Protein AF-A0A7C5JVL9-F1 (afdb_monomer_lite)

Radius of gyration: 20.29 Å; chains: 1; bounding box: 42×40×63 Å

Secondary structure (DSSP, 8-state):
-------PPPPP--TTEEEEEEEEEEEEEEEEEEEEEE--SS--TT-EEEEEEEEEETTEEEEEEEEEEEPPPTT---SEEEEEEE-----TTEEEEEEEEE-STTEEEEEEEEETTEEEEEEEEPTTPPPPPSEEEEEEEEEEEEEEEEEEEEEEPPP-

Structure (mmCIF, N/CA/C/O backbone):
data_AF-A0A7C5JVL9-F1
#
_entry.id   AF-A0A7C5JVL9-F1
#
loop_
_atom_site.group_PDB
_atom_site.id
_atom_site.type_symbol
_atom_site.label_atom_id
_atom_site.label_alt_id
_atom_site.label_comp_id
_atom_site.label_asym_id
_atom_site.label_entity_id
_atom_site.label_seq_id
_atom_site.pdbx_PDB_ins_code
_atom_site.Cartn_x
_atom_site.Cartn_y
_atom_site.Cartn_z
_atom_site.occupancy
_atom_site.B_iso_or_equiv
_atom_site.auth_seq_id
_atom_site.auth_comp_id
_atom_site.auth_asym_id
_atom_site.auth_atom_id
_atom_site.pdbx_PDB_model_num
ATOM 1 N N . MET A 1 1 ? 3.638 25.760 20.170 1.00 36.19 1 MET A N 1
ATOM 2 C CA . MET A 1 1 ? 2.502 25.711 21.109 1.00 36.19 1 MET A CA 1
ATOM 3 C C . MET A 1 1 ? 1.422 24.855 20.468 1.00 36.19 1 MET A C 1
ATOM 5 O O . MET A 1 1 ? 0.753 25.359 19.586 1.00 36.19 1 MET A O 1
ATOM 9 N N . TRP A 1 2 ? 1.338 23.577 20.852 1.00 30.14 2 TRP A N 1
ATOM 10 C CA . TRP A 1 2 ? 0.156 22.711 20.750 1.00 30.14 2 TRP A CA 1
ATOM 11 C C . TRP A 1 2 ? 0.304 21.664 21.853 1.00 30.14 2 TRP A C 1
ATOM 13 O O . TRP A 1 2 ? 1.279 20.916 21.879 1.00 30.14 2 TRP A O 1
ATOM 23 N N . THR A 1 3 ? -0.625 21.690 22.797 1.00 44.62 3 THR A N 1
ATOM 24 C CA . THR A 1 3 ? -0.772 20.716 23.873 1.00 44.62 3 THR A CA 1
ATOM 25 C C . THR A 1 3 ? -2.117 20.052 23.636 1.00 44.62 3 THR A C 1
ATOM 27 O O . THR A 1 3 ? -3.125 20.742 23.489 1.00 44.62 3 THR A O 1
ATOM 30 N N . SER A 1 4 ? -2.155 18.728 23.621 1.00 38.53 4 SER A N 1
ATOM 31 C CA . SER A 1 4 ? -3.398 17.980 23.796 1.00 38.53 4 SER A CA 1
ATOM 32 C C . SER A 1 4 ? -3.064 16.778 24.666 1.00 38.53 4 SER A C 1
ATOM 34 O O . SER A 1 4 ? -2.744 15.703 24.175 1.00 38.53 4 SER A O 1
ATOM 36 N N . LEU A 1 5 ? -3.054 16.995 25.984 1.00 44.88 5 LEU A N 1
ATOM 37 C CA . LEU A 1 5 ? -3.232 15.895 26.923 1.00 44.88 5 LEU A CA 1
ATOM 38 C C . LEU A 1 5 ? -4.680 15.437 26.754 1.00 44.88 5 LEU A C 1
ATOM 40 O O . LEU A 1 5 ? -5.600 16.181 27.094 1.00 44.88 5 LEU A O 1
ATOM 44 N N . VAL A 1 6 ? -4.878 14.242 26.205 1.00 46.66 6 VAL A N 1
ATOM 45 C CA . VAL A 1 6 ? -6.167 13.553 26.283 1.00 46.66 6 VAL A CA 1
ATOM 46 C C . VAL A 1 6 ? -6.370 13.203 27.756 1.00 46.66 6 VAL A C 1
ATOM 48 O O . VAL A 1 6 ? -5.740 12.292 28.288 1.00 46.66 6 VAL A O 1
ATOM 51 N N . GLY A 1 7 ? -7.168 14.011 28.451 1.00 42.66 7 GLY A N 1
ATOM 52 C CA . GLY A 1 7 ? -7.616 13.704 29.801 1.00 42.66 7 GLY A CA 1
ATOM 53 C C . GLY A 1 7 ? -8.720 12.661 29.718 1.00 42.66 7 GLY A C 1
ATOM 54 O O . GLY A 1 7 ? -9.802 12.959 29.217 1.00 42.66 7 GLY A O 1
ATOM 55 N N . PHE A 1 8 ? -8.451 11.448 30.192 1.00 51.38 8 PHE A N 1
ATOM 56 C CA . PHE A 1 8 ? -9.491 10.445 30.390 1.00 51.38 8 PHE A CA 1
ATOM 57 C C . PHE A 1 8 ? -10.406 10.917 31.534 1.00 51.38 8 PHE A C 1
ATOM 59 O O . PHE A 1 8 ? -9.890 11.214 32.618 1.00 51.38 8 PHE A O 1
ATOM 66 N N . PRO A 1 9 ? -11.732 11.030 31.338 1.00 48.12 9 PRO A N 1
ATOM 67 C CA . PRO A 1 9 ? -12.636 11.264 32.456 1.00 48.12 9 PRO A CA 1
ATOM 68 C C . PRO A 1 9 ? -12.537 10.086 33.445 1.00 48.12 9 PRO A C 1
ATOM 70 O O . PRO A 1 9 ? -12.374 8.944 33.007 1.00 48.12 9 PRO A O 1
ATOM 73 N N . PRO A 1 10 ? -12.601 10.332 34.766 1.00 45.34 10 PRO A N 1
ATOM 74 C CA . PRO A 1 10 ? -12.576 9.259 35.751 1.00 45.34 10 PRO A CA 1
ATOM 75 C C . PRO A 1 10 ? -13.797 8.350 35.557 1.00 45.34 10 PRO A C 1
ATOM 77 O O . PRO A 1 10 ? -14.929 8.827 35.500 1.00 45.34 10 PRO A O 1
ATOM 80 N N . VAL A 1 11 ? -13.548 7.047 35.430 1.00 57.59 11 VAL A N 1
ATOM 81 C CA . VAL A 1 11 ? -14.584 6.008 35.388 1.00 57.59 11 VAL A CA 1
ATOM 82 C C . VAL A 1 11 ? -15.122 5.824 36.812 1.00 57.59 11 VAL A C 1
ATOM 84 O O . VAL A 1 11 ? -14.333 5.765 37.753 1.00 57.59 11 VAL A O 1
ATOM 87 N N . GLU A 1 12 ? -16.447 5.764 36.984 1.00 55.12 12 GLU A N 1
ATOM 88 C CA . GLU A 1 12 ? -17.062 5.365 38.257 1.00 55.12 12 GLU A CA 1
ATOM 89 C C . GLU A 1 12 ? -16.580 3.952 38.637 1.00 55.12 12 GLU A C 1
ATOM 91 O O . GLU A 1 12 ? -16.717 3.015 37.852 1.00 55.12 12 GLU A O 1
ATOM 96 N N . ASP A 1 13 ? -15.975 3.817 39.822 1.00 51.78 13 ASP A N 1
ATOM 97 C CA . ASP A 1 13 ? -15.439 2.559 40.360 1.00 51.78 13 ASP A CA 1
ATOM 98 C C . ASP A 1 13 ? -16.576 1.543 40.600 1.00 51.78 13 ASP A C 1
ATOM 100 O O . ASP A 1 13 ? -17.215 1.551 41.654 1.00 51.78 13 ASP A O 1
ATOM 104 N N . ASP A 1 14 ? -16.820 0.638 39.647 1.00 57.78 14 ASP A N 1
ATOM 105 C CA . ASP A 1 14 ? -17.477 -0.643 39.931 1.00 57.78 14 ASP A CA 1
ATOM 106 C C . ASP A 1 14 ? -16.378 -1.659 40.301 1.00 57.78 14 ASP A C 1
ATOM 108 O O . ASP A 1 14 ? -15.560 -2.023 39.443 1.00 57.78 14 ASP A O 1
ATOM 112 N N . PRO A 1 15 ? -16.266 -2.079 41.578 1.00 60.78 15 PRO A N 1
ATOM 113 C CA . PRO A 1 15 ? -15.165 -2.912 42.043 1.00 60.78 15 PRO A CA 1
ATOM 114 C C . PRO A 1 15 ? -15.204 -4.296 41.379 1.00 60.78 15 PRO A C 1
ATOM 116 O O . PRO A 1 15 ? -15.834 -5.229 41.866 1.00 60.78 15 PRO A O 1
ATOM 119 N N . GLY A 1 16 ? -14.480 -4.442 40.268 1.00 69.75 16 GLY A N 1
ATOM 120 C CA . GLY A 1 16 ? -14.331 -5.711 39.549 1.00 69.75 16 GLY A CA 1
ATOM 121 C C . GLY A 1 16 ? -14.300 -5.599 38.026 1.00 69.75 16 GLY A C 1
ATOM 122 O O . GLY A 1 16 ? -13.896 -6.563 37.370 1.00 69.75 16 GLY A O 1
ATOM 123 N N . VAL A 1 17 ? -14.670 -4.445 37.462 1.00 76.88 17 VAL A N 1
ATOM 124 C CA . VAL A 1 17 ? -14.706 -4.217 36.012 1.00 76.88 17 VAL A CA 1
ATOM 125 C C . VAL A 1 17 ? -13.846 -3.011 35.652 1.00 76.88 17 VAL A C 1
ATOM 127 O O . VAL A 1 17 ? -14.045 -1.914 36.160 1.00 76.88 17 VAL A O 1
ATOM 130 N N . TYR A 1 18 ? -12.893 -3.209 34.745 1.00 82.12 18 TYR A N 1
ATOM 131 C CA . TYR A 1 18 ? -12.151 -2.113 34.128 1.00 82.12 18 TYR A CA 1
ATOM 132 C C . TYR A 1 18 ? -12.847 -1.701 32.837 1.00 82.12 18 TYR A C 1
ATOM 134 O O . TYR A 1 18 ? -13.387 -2.557 32.133 1.00 82.12 18 TYR A O 1
ATOM 142 N N . SER A 1 19 ? -12.820 -0.407 32.507 1.00 84.31 19 SER A N 1
ATOM 143 C CA . SER A 1 19 ? -13.281 0.070 31.205 1.00 84.31 19 SER A CA 1
ATOM 144 C C . SER A 1 19 ? -12.361 1.131 30.609 1.00 84.31 19 SER A C 1
ATOM 146 O O . SER A 1 19 ? -11.698 1.877 31.329 1.00 84.31 19 SER A O 1
ATOM 148 N N . ILE A 1 20 ? -12.318 1.177 29.279 1.00 86.75 20 ILE A N 1
ATOM 149 C CA . ILE A 1 20 ? -11.652 2.217 28.496 1.00 86.75 20 ILE A CA 1
ATOM 150 C C . ILE A 1 20 ? -12.629 2.770 27.461 1.00 86.75 20 ILE A C 1
ATOM 152 O O . ILE A 1 20 ? -13.389 2.022 26.841 1.00 86.75 20 ILE A O 1
ATOM 156 N N . VAL A 1 21 ? -12.595 4.089 27.280 1.00 88.69 21 VAL A N 1
ATOM 157 C CA . VAL A 1 21 ? -13.281 4.767 26.179 1.00 88.69 21 VAL A CA 1
ATOM 158 C C . VAL A 1 21 ? -12.266 5.021 25.073 1.00 88.69 21 VAL A C 1
ATOM 160 O O . VAL A 1 21 ? -11.176 5.528 25.339 1.00 88.69 21 VAL A O 1
ATOM 163 N N . ALA A 1 22 ? -12.621 4.655 23.845 1.00 87.31 22 ALA A N 1
ATOM 164 C CA . ALA A 1 22 ? -11.784 4.842 22.670 1.00 87.31 22 ALA A CA 1
ATOM 165 C C . ALA A 1 22 ? -12.589 5.446 21.515 1.00 87.31 22 ALA A C 1
ATOM 167 O O . ALA A 1 22 ? -13.728 5.056 21.257 1.00 87.31 22 ALA A O 1
ATOM 168 N N . ASP A 1 23 ? -11.962 6.357 20.772 1.00 88.19 23 ASP A N 1
ATOM 169 C CA . ASP A 1 23 ? -12.559 6.986 19.586 1.00 88.19 23 ASP A CA 1
ATOM 170 C C . ASP A 1 23 ? -12.565 6.061 18.359 1.00 88.19 23 ASP A C 1
ATOM 172 O O . ASP A 1 23 ? -13.159 6.382 17.331 1.00 88.19 23 ASP A O 1
ATOM 176 N N . GLY A 1 24 ? -11.926 4.896 18.459 1.00 88.75 24 GLY A N 1
ATOM 177 C CA . GLY A 1 24 ? -11.915 3.875 17.424 1.00 88.75 24 GLY A CA 1
ATOM 178 C C . GLY A 1 24 ? -11.218 2.601 17.887 1.00 88.75 24 GLY A C 1
ATOM 179 O O . GLY A 1 24 ? -10.446 2.611 18.847 1.00 88.75 24 GLY A O 1
ATOM 180 N N . ILE A 1 25 ? -11.506 1.499 17.203 1.00 90.06 25 ILE A N 1
ATOM 181 C CA . ILE A 1 25 ? -10.843 0.208 17.407 1.00 90.06 25 ILE A CA 1
ATOM 182 C C . ILE A 1 25 ? -10.305 -0.257 16.059 1.00 90.06 25 ILE A C 1
ATOM 184 O O . ILE A 1 25 ? -11.047 -0.303 15.077 1.00 90.06 25 ILE A O 1
ATOM 188 N N . VAL A 1 26 ? -9.022 -0.616 16.016 1.00 91.00 26 VAL A N 1
ATOM 189 C CA . VAL A 1 26 ? -8.365 -1.124 14.808 1.00 91.00 26 VAL A CA 1
ATOM 190 C C . VAL A 1 26 ? -8.313 -2.645 14.853 1.00 91.00 26 VAL A C 1
ATOM 192 O O . VAL A 1 26 ? -7.803 -3.227 15.809 1.00 91.00 26 VAL A O 1
ATOM 195 N N . PHE A 1 27 ? -8.803 -3.283 13.795 1.00 91.44 27 PHE A N 1
ATOM 196 C CA . PHE A 1 27 ? -8.703 -4.724 13.582 1.00 91.44 27 PHE A CA 1
ATOM 197 C C . PHE A 1 27 ? -7.742 -5.011 12.432 1.00 91.44 27 PHE A C 1
ATOM 199 O O . PHE A 1 27 ? -7.856 -4.380 11.382 1.00 91.44 27 PHE A O 1
ATOM 206 N N . SER A 1 28 ? -6.836 -5.979 12.607 1.00 93.06 28 SER A N 1
ATOM 207 C CA . SER A 1 28 ? -6.145 -6.601 11.470 1.00 93.06 28 SER A CA 1
ATOM 208 C C . SER A 1 28 ? -7.057 -7.670 10.869 1.00 93.06 28 SER A C 1
ATOM 210 O O . SER A 1 28 ? -7.536 -8.560 11.577 1.00 93.06 28 SER A O 1
ATOM 212 N N . ILE A 1 29 ? -7.333 -7.547 9.573 1.00 91.75 29 ILE A N 1
ATOM 213 C CA . ILE A 1 29 ? -8.190 -8.447 8.805 1.00 91.75 29 ILE A CA 1
ATOM 214 C C . ILE A 1 29 ? -7.350 -9.104 7.705 1.00 91.75 29 ILE A C 1
ATOM 216 O O . ILE A 1 29 ? -6.728 -8.390 6.912 1.00 91.75 29 ILE A O 1
ATOM 220 N N . PRO A 1 30 ? -7.350 -10.445 7.599 1.00 92.19 30 PRO A N 1
ATOM 221 C CA . PRO A 1 30 ? -6.680 -11.137 6.506 1.00 92.19 30 PRO A CA 1
ATOM 222 C C . PRO A 1 30 ? -7.428 -10.911 5.184 1.00 92.19 30 PRO A C 1
ATOM 224 O O . PRO A 1 30 ? -8.645 -11.076 5.112 1.00 92.19 30 PRO A O 1
ATOM 227 N N . VAL A 1 31 ? -6.695 -10.561 4.124 1.00 89.19 31 VAL A N 1
ATOM 228 C CA . VAL A 1 31 ? -7.253 -10.294 2.781 1.00 89.19 31 VAL A CA 1
ATOM 229 C C . VAL A 1 31 ? -6.817 -11.354 1.763 1.00 89.19 31 VAL A C 1
ATOM 231 O O . VAL A 1 31 ? -7.629 -11.772 0.941 1.00 89.19 31 VAL A O 1
ATOM 234 N N . ASP A 1 32 ? -5.551 -11.784 1.825 1.00 86.12 32 ASP A N 1
ATOM 235 C CA . ASP A 1 32 ? -4.871 -12.711 0.900 1.00 86.12 32 ASP A CA 1
ATOM 236 C C . ASP A 1 32 ? -5.291 -12.573 -0.580 1.00 86.12 32 ASP A C 1
ATOM 238 O O . ASP A 1 32 ? -5.909 -13.456 -1.185 1.00 86.12 32 ASP A O 1
ATOM 242 N N . LYS A 1 33 ? -4.960 -11.425 -1.185 1.00 90.44 33 LYS A N 1
ATOM 243 C CA . LYS A 1 33 ? -5.225 -11.134 -2.603 1.00 90.44 33 LYS A CA 1
ATOM 244 C C . LYS A 1 33 ? -3.952 -10.812 -3.360 1.00 90.44 33 LYS A C 1
ATOM 246 O O . LYS A 1 33 ? -3.235 -9.891 -2.991 1.00 90.44 33 LYS A O 1
ATOM 251 N N . GLY A 1 34 ? -3.699 -11.552 -4.438 1.00 91.00 34 GLY A N 1
ATOM 252 C CA . GLY A 1 34 ? -2.592 -11.305 -5.358 1.00 91.00 34 GLY A CA 1
ATOM 253 C C . GLY A 1 34 ? -3.039 -10.625 -6.651 1.00 91.00 34 GLY A C 1
ATOM 254 O O . GLY A 1 34 ? -4.142 -10.883 -7.130 1.00 91.00 34 GLY A O 1
ATOM 255 N N . PHE A 1 35 ? -2.175 -9.792 -7.220 1.00 92.88 35 PHE A N 1
ATOM 256 C CA . PHE A 1 35 ? -2.324 -9.198 -8.550 1.00 92.88 35 PHE A CA 1
ATOM 257 C C . PHE A 1 35 ? -0.948 -8.995 -9.192 1.00 92.88 35 PHE A C 1
ATOM 259 O O . PHE A 1 35 ? 0.070 -9.173 -8.532 1.00 92.88 35 PHE A O 1
ATOM 266 N N . VAL A 1 36 ? -0.899 -8.671 -10.481 1.00 93.94 36 VAL A N 1
ATOM 267 C CA . VAL A 1 36 ? 0.355 -8.510 -11.231 1.00 93.94 36 VAL A CA 1
ATOM 268 C C . VAL A 1 36 ? 0.427 -7.098 -11.793 1.00 93.94 36 VAL A C 1
ATOM 270 O O . VAL A 1 36 ? -0.582 -6.564 -12.249 1.00 93.94 36 VAL A O 1
ATOM 273 N N . ILE A 1 37 ? 1.620 -6.509 -11.756 1.00 93.06 37 ILE A N 1
ATOM 274 C CA . ILE A 1 37 ? 1.944 -5.256 -12.439 1.00 93.06 37 ILE A CA 1
ATOM 275 C C . ILE A 1 37 ? 2.950 -5.564 -13.538 1.00 93.06 37 ILE A C 1
ATOM 277 O O . ILE A 1 37 ? 3.991 -6.144 -13.249 1.00 93.06 37 ILE A O 1
ATOM 281 N N . ASP A 1 38 ? 2.670 -5.156 -14.771 1.00 94.25 38 ASP A N 1
ATOM 282 C CA . ASP A 1 38 ? 3.643 -5.229 -15.861 1.00 94.25 38 ASP A CA 1
ATOM 283 C C . ASP A 1 38 ? 4.389 -3.894 -15.991 1.00 94.25 38 ASP A C 1
ATOM 285 O O . ASP A 1 38 ? 3.811 -2.871 -16.364 1.00 94.25 38 ASP A O 1
ATOM 289 N N . LEU A 1 39 ? 5.683 -3.904 -15.660 1.00 94.25 39 LEU A N 1
ATOM 290 C CA . LEU A 1 39 ? 6.573 -2.747 -15.779 1.00 94.25 39 LEU A CA 1
ATOM 291 C C . LEU A 1 39 ? 7.221 -2.632 -17.175 1.00 94.25 39 LEU A C 1
ATOM 293 O O . LEU A 1 39 ? 7.970 -1.687 -17.449 1.00 94.25 39 LEU A O 1
ATOM 297 N N . GLY A 1 40 ? 6.941 -3.582 -18.070 1.0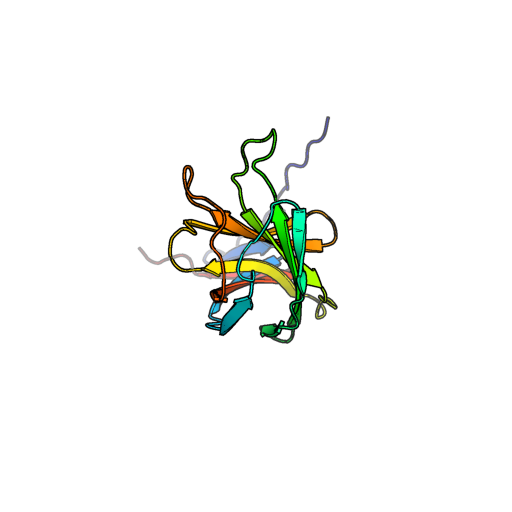0 94.31 40 GLY A N 1
ATOM 298 C CA . GLY A 1 40 ? 7.521 -3.671 -19.404 1.00 94.31 40 GLY A CA 1
ATOM 299 C C . GLY A 1 40 ? 9.019 -3.985 -19.393 1.00 94.31 40 GLY A C 1
ATOM 300 O O . GLY A 1 40 ? 9.645 -4.183 -18.353 1.00 94.31 40 GLY A O 1
ATOM 301 N N . GLU A 1 41 ? 9.635 -4.031 -20.575 1.00 93.94 41 GLU A N 1
ATOM 302 C CA . GLU A 1 41 ? 11.031 -4.477 -20.724 1.00 93.94 41 GLU A CA 1
ATOM 303 C C . GLU A 1 41 ? 12.073 -3.482 -20.193 1.00 93.94 41 GLU A C 1
ATOM 305 O O . GLU A 1 41 ? 13.169 -3.877 -19.793 1.00 93.94 41 GLU A O 1
ATOM 310 N N . LYS A 1 42 ? 11.763 -2.183 -20.241 1.00 93.50 42 LYS A N 1
ATOM 311 C CA . LYS A 1 42 ? 12.695 -1.093 -19.915 1.00 93.50 42 LYS A CA 1
ATOM 312 C C . LYS A 1 42 ? 12.016 -0.065 -19.017 1.00 93.50 42 LYS A C 1
ATOM 314 O O . LYS A 1 42 ? 11.730 1.044 -19.474 1.00 93.50 42 LYS A O 1
ATOM 319 N N . PRO A 1 43 ? 11.721 -0.433 -17.765 1.00 94.31 43 PRO A N 1
ATOM 320 C CA . PRO A 1 43 ? 11.083 0.484 -16.851 1.00 94.31 43 PRO A CA 1
ATOM 321 C C . PRO A 1 43 ? 12.012 1.640 -16.500 1.00 94.31 43 PRO A C 1
ATOM 323 O O . PRO A 1 43 ? 13.226 1.470 -16.373 1.00 94.31 43 PRO A O 1
ATOM 326 N N . ALA A 1 44 ? 11.436 2.829 -16.346 1.00 93.00 44 ALA A N 1
ATOM 327 C CA . ALA A 1 44 ? 12.186 4.037 -16.038 1.00 93.00 44 ALA A CA 1
ATOM 328 C C . ALA A 1 44 ? 11.592 4.753 -14.826 1.00 93.00 44 ALA A C 1
ATOM 330 O O . ALA A 1 44 ? 10.376 4.799 -14.644 1.00 93.00 44 ALA A O 1
ATOM 331 N N . ILE A 1 45 ? 12.464 5.354 -14.018 1.00 93.94 45 ILE A N 1
ATOM 332 C CA . ILE A 1 45 ? 12.059 6.214 -12.904 1.00 93.94 45 ILE A CA 1
ATOM 333 C C . ILE A 1 45 ? 11.176 7.349 -13.438 1.00 93.94 45 ILE A C 1
ATOM 335 O O . ILE A 1 45 ? 11.469 7.938 -14.477 1.00 93.94 45 ILE A O 1
ATOM 339 N N . GLY A 1 46 ? 10.089 7.636 -12.728 1.00 94.25 46 GLY A N 1
ATOM 340 C CA . GLY A 1 46 ? 9.061 8.598 -13.117 1.00 94.25 46 GLY A CA 1
ATOM 341 C C . GLY A 1 46 ? 8.018 8.044 -14.088 1.00 94.25 46 GLY A C 1
ATOM 342 O O . GLY A 1 46 ? 7.065 8.751 -14.397 1.00 94.25 46 GLY A O 1
ATOM 343 N N . SER A 1 47 ? 8.167 6.802 -14.564 1.00 94.88 47 SER A N 1
ATOM 344 C CA . SER A 1 47 ? 7.145 6.165 -15.400 1.00 94.88 47 SER A CA 1
ATOM 345 C C . SER A 1 47 ? 5.958 5.726 -14.555 1.00 94.88 47 SER A C 1
ATOM 347 O O . SER A 1 47 ? 6.130 5.209 -13.445 1.00 94.88 47 SER A O 1
ATOM 349 N N . THR A 1 48 ? 4.771 5.894 -15.130 1.00 95.31 48 THR A N 1
ATOM 350 C CA . THR A 1 48 ? 3.498 5.448 -14.569 1.00 95.31 48 THR A CA 1
ATOM 351 C C . THR A 1 48 ? 2.954 4.292 -15.397 1.00 95.31 48 THR A C 1
ATOM 353 O O . THR A 1 48 ? 2.942 4.342 -16.628 1.00 95.31 48 THR A O 1
ATOM 356 N N . TYR A 1 49 ? 2.499 3.258 -14.704 1.00 94.19 49 TYR A N 1
ATOM 357 C CA . TYR A 1 49 ? 1.969 2.022 -15.252 1.00 94.19 49 TYR A CA 1
ATOM 358 C C . TYR A 1 49 ? 0.501 1.915 -14.862 1.00 94.19 49 TYR A C 1
ATOM 360 O O . TYR A 1 49 ? 0.188 2.054 -13.675 1.00 94.19 49 TYR A O 1
ATOM 368 N N . PRO A 1 50 ? -0.406 1.695 -15.823 1.00 91.75 50 PRO A N 1
ATOM 369 C CA . PRO A 1 50 ? -1.818 1.557 -15.513 1.00 91.75 50 PRO A CA 1
ATOM 370 C C . PRO A 1 50 ? -2.059 0.304 -14.667 1.00 91.75 50 PRO A C 1
ATOM 372 O O . PRO A 1 50 ? -1.494 -0.757 -14.935 1.00 91.75 50 PRO A O 1
ATOM 375 N N . LEU A 1 51 ? -2.933 0.435 -13.674 1.00 89.88 51 LEU A N 1
ATOM 376 C CA . LEU A 1 51 ? -3.521 -0.667 -12.922 1.00 89.88 51 LEU A CA 1
ATOM 377 C C . LEU A 1 51 ? -5.043 -0.563 -12.987 1.00 89.88 51 LEU A C 1
ATOM 379 O O . LEU A 1 51 ? -5.602 0.509 -13.188 1.00 89.88 51 LEU A O 1
ATOM 383 N N . ASP A 1 52 ? -5.718 -1.687 -12.810 1.00 90.50 52 ASP A N 1
ATOM 384 C CA . ASP A 1 52 ? -7.175 -1.721 -12.689 1.00 90.50 52 ASP A CA 1
ATOM 385 C C . ASP A 1 52 ? -7.547 -2.883 -11.771 1.00 90.50 52 ASP A C 1
ATOM 387 O O . ASP A 1 52 ? -7.959 -3.958 -12.209 1.00 90.50 52 ASP A O 1
ATOM 391 N N . ILE A 1 53 ? -7.250 -2.709 -10.480 1.00 91.19 53 ILE A N 1
ATOM 392 C CA . ILE A 1 53 ? -7.427 -3.756 -9.473 1.00 91.19 53 ILE A CA 1
ATOM 393 C C . ILE A 1 53 ? -8.404 -3.279 -8.409 1.00 91.19 53 ILE A C 1
ATOM 395 O O . ILE A 1 53 ? -8.121 -2.350 -7.656 1.00 91.19 53 ILE A O 1
ATOM 399 N N . ASP A 1 54 ? -9.528 -3.977 -8.298 1.00 89.94 54 ASP A N 1
ATOM 400 C CA . ASP A 1 54 ? -10.529 -3.760 -7.260 1.00 89.94 54 ASP A CA 1
ATOM 401 C C . ASP A 1 54 ? -10.461 -4.838 -6.180 1.00 89.94 54 ASP A C 1
ATOM 403 O O . ASP A 1 54 ? -10.581 -6.033 -6.460 1.00 89.94 54 ASP A O 1
ATOM 407 N N . LEU A 1 55 ? -10.345 -4.410 -4.924 1.00 88.75 55 LEU A N 1
ATOM 408 C CA . LEU A 1 55 ? -10.441 -5.265 -3.746 1.00 88.75 55 LEU A CA 1
ATOM 409 C C . LEU A 1 55 ? -11.629 -4.846 -2.880 1.00 88.75 55 LEU A C 1
ATOM 411 O O . LEU A 1 55 ? -11.884 -3.662 -2.674 1.00 88.75 55 LEU A O 1
ATOM 415 N N . GLN A 1 56 ? -12.329 -5.835 -2.328 1.00 87.81 56 GLN A N 1
ATOM 416 C CA . GLN A 1 56 ? -13.396 -5.629 -1.354 1.00 87.81 56 GLN A CA 1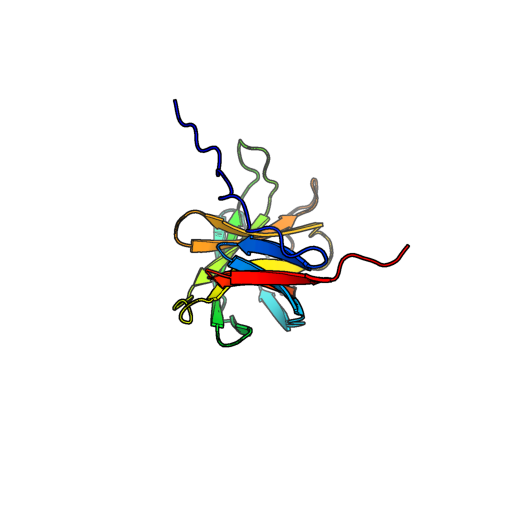
ATOM 417 C C . GLN A 1 56 ? -12.918 -6.122 0.015 1.00 87.81 56 GLN A C 1
ATOM 419 O O . GLN A 1 56 ? -12.612 -7.304 0.167 1.00 87.81 56 GLN A O 1
ATOM 424 N N . ILE A 1 57 ? -12.868 -5.231 1.004 1.00 87.19 57 ILE A N 1
ATOM 425 C CA . ILE A 1 57 ? -12.382 -5.510 2.362 1.00 87.19 57 ILE A CA 1
ATOM 426 C C . ILE A 1 57 ? -13.433 -4.997 3.348 1.00 87.19 57 ILE A C 1
ATOM 428 O O . ILE A 1 57 ? -13.650 -3.794 3.443 1.00 87.19 57 ILE A O 1
ATOM 432 N N . GLU A 1 58 ? -14.129 -5.889 4.058 1.00 85.69 58 GLU A N 1
ATOM 433 C CA . GLU A 1 58 ? -15.138 -5.520 5.075 1.00 85.69 58 GLU A CA 1
ATOM 434 C C . GLU A 1 58 ? -16.193 -4.488 4.619 1.00 85.69 58 GLU A C 1
ATOM 436 O O . GLU A 1 58 ? -16.618 -3.609 5.376 1.00 85.69 58 GLU A O 1
ATOM 441 N N . GLY A 1 59 ? -16.632 -4.587 3.360 1.00 81.75 59 GLY A N 1
ATOM 442 C CA . GLY A 1 59 ? -17.606 -3.653 2.781 1.00 81.75 59 GLY A CA 1
ATOM 443 C C . GLY A 1 59 ? -16.993 -2.380 2.182 1.00 81.75 59 GLY A C 1
ATOM 444 O O . GLY A 1 59 ? -17.712 -1.609 1.552 1.00 81.75 59 GLY A O 1
ATOM 445 N N . ILE A 1 60 ? -15.679 -2.189 2.306 1.00 84.50 60 ILE A N 1
ATOM 446 C CA . ILE A 1 60 ? -14.926 -1.081 1.717 1.00 84.50 60 ILE A CA 1
ATOM 447 C C . ILE A 1 60 ? -14.321 -1.543 0.388 1.00 84.50 60 ILE A C 1
ATOM 449 O O . ILE A 1 60 ? -13.622 -2.556 0.338 1.00 84.50 60 ILE A O 1
ATOM 453 N N . ARG A 1 61 ? -14.588 -0.798 -0.690 1.00 86.56 61 ARG A N 1
ATOM 454 C CA . ARG A 1 61 ? -13.910 -0.988 -1.979 1.00 86.56 61 ARG A CA 1
ATOM 455 C C . ARG A 1 61 ? -12.592 -0.223 -1.963 1.00 86.56 61 ARG A C 1
ATOM 457 O O . ARG A 1 61 ? -12.597 0.954 -1.620 1.00 86.56 61 ARG A O 1
ATOM 464 N N . VAL A 1 62 ? -11.517 -0.887 -2.366 1.00 87.62 62 VAL A N 1
ATOM 465 C CA . VAL A 1 62 ? -10.177 -0.332 -2.571 1.00 87.62 62 VAL A CA 1
ATOM 466 C C . VAL A 1 62 ? -9.820 -0.529 -4.034 1.00 87.62 62 VAL A C 1
ATOM 468 O O . VAL A 1 62 ? -9.808 -1.667 -4.498 1.00 87.62 62 VAL A O 1
ATOM 471 N N . HIS A 1 63 ? -9.538 0.553 -4.752 1.00 89.81 63 HIS A N 1
ATOM 472 C CA . HIS A 1 63 ? -9.201 0.496 -6.169 1.00 89.81 63 HIS A CA 1
ATOM 473 C C . HIS A 1 63 ? -7.765 0.977 -6.403 1.00 89.81 63 HIS A C 1
ATOM 475 O O . HIS A 1 63 ? -7.437 2.122 -6.107 1.00 89.81 63 HIS A O 1
ATOM 481 N N . PHE A 1 64 ? -6.901 0.119 -6.938 1.00 90.00 64 PHE A N 1
ATOM 482 C CA . PHE A 1 64 ? -5.558 0.500 -7.381 1.00 90.00 64 PHE A CA 1
ATOM 483 C C . PHE A 1 64 ? -5.615 0.825 -8.875 1.00 90.00 64 PHE A C 1
ATOM 485 O O . PHE A 1 64 ? -5.930 -0.063 -9.668 1.00 90.00 64 PHE A O 1
ATOM 492 N N . SER A 1 65 ? -5.312 2.070 -9.254 1.00 90.88 65 SER A N 1
ATOM 493 C CA . SER A 1 65 ? -5.480 2.540 -10.643 1.00 90.88 65 SER A CA 1
ATOM 494 C C . SER A 1 65 ? -4.167 2.760 -11.392 1.00 90.88 65 SER A C 1
ATOM 496 O O . SER A 1 65 ? -4.137 2.813 -12.617 1.00 90.88 65 SER A O 1
ATOM 498 N N . GLU A 1 66 ? -3.064 2.958 -10.676 1.00 92.50 66 GLU A N 1
ATOM 499 C CA . GLU A 1 66 ? -1.764 3.192 -11.295 1.00 92.50 66 GLU A CA 1
ATOM 500 C C . GLU A 1 66 ? -0.628 2.882 -10.327 1.00 92.50 66 GLU A C 1
ATOM 502 O O . GLU A 1 66 ? -0.790 2.920 -9.104 1.00 92.50 66 GLU A O 1
ATOM 507 N N . ALA A 1 67 ? 0.534 2.585 -10.895 1.00 93.38 67 ALA A N 1
ATOM 508 C CA . ALA A 1 67 ? 1.787 2.432 -10.185 1.00 93.38 67 ALA A CA 1
ATOM 509 C C . ALA A 1 67 ? 2.828 3.376 -10.780 1.00 93.38 67 ALA A C 1
ATOM 511 O O . ALA A 1 67 ? 3.015 3.398 -11.991 1.00 93.38 67 ALA A O 1
ATOM 512 N N . THR A 1 68 ? 3.534 4.134 -9.950 1.00 94.69 68 THR A N 1
ATOM 513 C CA . THR A 1 68 ? 4.589 5.052 -10.384 1.00 94.69 68 THR A CA 1
ATOM 514 C C . THR A 1 68 ? 5.905 4.688 -9.720 1.00 94.69 68 THR A C 1
ATOM 516 O O . THR A 1 68 ? 5.968 4.438 -8.517 1.00 94.69 68 THR A O 1
ATOM 519 N N . ILE A 1 69 ? 6.977 4.670 -10.508 1.00 94.44 69 ILE A N 1
ATOM 520 C CA . ILE A 1 69 ? 8.325 4.394 -10.007 1.00 94.44 69 ILE A CA 1
ATOM 521 C C . ILE A 1 69 ? 8.930 5.700 -9.517 1.00 94.44 69 ILE A C 1
ATOM 523 O O . ILE A 1 69 ? 9.209 6.593 -10.315 1.00 94.44 69 ILE A O 1
ATOM 527 N N . LEU A 1 70 ? 9.143 5.819 -8.212 1.00 93.44 70 LEU A N 1
ATOM 528 C CA . LEU A 1 70 ? 9.669 7.032 -7.596 1.00 93.44 70 LEU A CA 1
ATOM 529 C C . LEU A 1 70 ? 11.113 6.825 -7.143 1.00 93.44 70 LEU A C 1
ATOM 531 O O . LEU A 1 70 ? 11.413 5.774 -6.571 1.00 93.44 70 LEU A O 1
ATOM 535 N N . PRO A 1 71 ? 12.002 7.807 -7.383 1.00 92.94 71 PRO A N 1
ATOM 536 C CA . PRO A 1 71 ? 13.386 7.718 -6.944 1.00 92.94 71 PRO A CA 1
ATOM 537 C C . PRO A 1 71 ? 13.479 7.705 -5.418 1.00 92.94 71 PRO A C 1
ATOM 539 O O . PRO A 1 71 ? 12.510 7.996 -4.707 1.00 92.94 71 PRO A O 1
ATOM 542 N N . GLU A 1 72 ? 14.685 7.414 -4.936 1.00 89.31 72 GLU A N 1
ATOM 543 C CA . GLU A 1 72 ? 15.037 7.755 -3.565 1.00 89.31 72 GLU A CA 1
ATOM 544 C C . GLU A 1 72 ? 14.828 9.260 -3.343 1.00 89.31 72 GLU A C 1
ATOM 546 O O . GLU A 1 72 ? 15.173 10.068 -4.212 1.00 89.31 72 GLU A O 1
ATOM 551 N N . ASP A 1 73 ? 14.204 9.633 -2.228 1.00 86.31 73 ASP A N 1
ATOM 552 C CA . ASP A 1 73 ? 13.934 11.034 -1.915 1.00 86.31 73 ASP A CA 1
ATOM 553 C C . ASP A 1 73 ? 14.917 11.615 -0.890 1.00 86.31 73 ASP A C 1
ATOM 555 O O . ASP A 1 73 ? 15.682 10.906 -0.239 1.00 86.31 73 ASP A O 1
ATOM 559 N N . GLU A 1 74 ? 14.892 12.940 -0.734 1.00 82.25 74 GLU A N 1
ATOM 560 C CA . GLU A 1 74 ? 15.782 13.667 0.183 1.00 82.25 74 GLU A CA 1
ATOM 561 C C . GLU A 1 74 ? 15.556 13.314 1.664 1.00 82.25 74 GLU A C 1
ATOM 563 O O . GLU A 1 74 ? 16.404 13.608 2.505 1.00 82.25 74 GLU A O 1
ATOM 568 N N . ASN A 1 75 ? 14.432 12.665 1.990 1.00 80.25 75 ASN A N 1
ATOM 569 C CA . ASN A 1 75 ? 14.120 12.185 3.335 1.00 80.25 75 ASN A CA 1
ATOM 570 C C . ASN A 1 75 ? 14.630 10.753 3.573 1.00 80.25 75 ASN A C 1
ATOM 572 O O . ASN A 1 75 ? 14.396 10.193 4.646 1.00 80.25 75 ASN A O 1
ATOM 576 N N . GLY A 1 76 ? 15.320 10.162 2.592 1.00 78.56 76 GLY A N 1
ATOM 577 C CA . GLY A 1 76 ? 15.876 8.817 2.664 1.00 78.56 76 GLY A CA 1
ATOM 578 C C . GLY A 1 76 ? 14.848 7.711 2.434 1.00 78.56 76 GLY A C 1
ATOM 579 O O . GLY A 1 76 ? 15.105 6.567 2.814 1.00 78.56 76 GLY A O 1
ATOM 580 N N . LEU A 1 77 ? 13.679 8.007 1.844 1.00 82.44 77 LEU A N 1
ATOM 581 C CA . LEU A 1 77 ? 12.813 6.935 1.354 1.00 82.44 77 LEU A CA 1
ATOM 582 C C . LEU A 1 77 ? 13.475 6.301 0.133 1.00 82.44 77 LEU A C 1
ATOM 584 O O . LEU A 1 77 ? 13.764 7.037 -0.805 1.00 82.44 77 LEU A O 1
ATOM 588 N N . PRO A 1 78 ? 13.663 4.971 0.094 1.00 88.19 78 PRO A N 1
ATOM 589 C CA . PRO A 1 78 ? 14.322 4.300 -1.021 1.00 88.19 78 PRO A CA 1
ATOM 590 C C . PRO A 1 78 ? 13.519 4.416 -2.325 1.00 88.19 78 PRO A C 1
ATOM 592 O O . PRO A 1 78 ? 12.327 4.756 -2.333 1.00 88.19 78 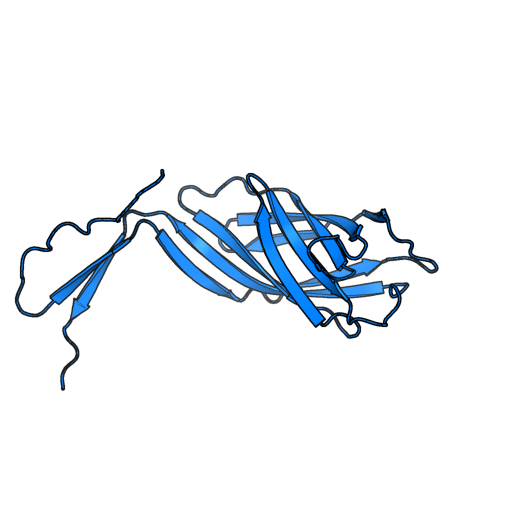PRO A O 1
ATOM 595 N N . LEU A 1 79 ? 14.181 4.055 -3.430 1.00 90.94 79 LEU A N 1
ATOM 596 C CA . LEU A 1 79 ? 13.535 3.746 -4.707 1.00 90.94 79 LEU A CA 1
ATOM 597 C C . LEU A 1 79 ? 12.333 2.826 -4.456 1.00 90.94 79 LEU A C 1
ATOM 599 O O . LEU A 1 79 ? 12.454 1.800 -3.784 1.00 90.94 79 LEU A O 1
ATOM 603 N N . ARG A 1 80 ? 11.164 3.201 -4.974 1.00 92.56 80 ARG A N 1
ATOM 604 C CA . ARG A 1 80 ? 9.907 2.513 -4.655 1.00 92.56 80 ARG A CA 1
ATOM 605 C C . ARG A 1 80 ? 8.933 2.509 -5.818 1.00 92.56 80 ARG A C 1
ATOM 607 O O . ARG A 1 80 ? 8.944 3.402 -6.663 1.00 92.56 80 ARG A O 1
ATOM 614 N N . LEU A 1 81 ? 8.044 1.527 -5.796 1.00 93.19 81 LEU A N 1
ATOM 615 C CA . LEU A 1 81 ? 6.827 1.514 -6.590 1.00 93.19 81 LEU A CA 1
ATOM 616 C C . LEU A 1 81 ? 5.687 2.064 -5.728 1.00 93.19 81 LEU A C 1
ATOM 618 O O . LEU A 1 81 ? 5.273 1.409 -4.773 1.00 93.19 81 LEU A O 1
ATOM 622 N N . GLU A 1 82 ? 5.219 3.274 -6.023 1.00 92.88 82 GLU A N 1
ATOM 623 C CA . GLU A 1 82 ? 4.057 3.886 -5.371 1.00 92.88 82 GLU A CA 1
ATOM 624 C C . GLU A 1 82 ? 2.789 3.512 -6.141 1.00 92.88 82 GLU A C 1
ATOM 626 O O . GLU A 1 82 ? 2.704 3.733 -7.343 1.00 92.88 82 GLU A O 1
ATOM 631 N N . LEU A 1 83 ? 1.809 2.940 -5.454 1.00 91.44 83 LEU A N 1
ATOM 632 C CA . LEU A 1 83 ? 0.506 2.569 -5.983 1.00 91.44 83 LEU A CA 1
ATOM 633 C C . LEU A 1 83 ? -0.499 3.656 -5.607 1.00 91.44 83 LEU A C 1
ATOM 635 O O . LEU A 1 83 ? -0.718 3.930 -4.419 1.00 91.44 83 LEU A O 1
ATOM 639 N N . ALA A 1 84 ? -1.135 4.253 -6.608 1.00 88.25 84 ALA A N 1
ATOM 640 C CA . ALA A 1 84 ? -2.240 5.154 -6.358 1.00 88.25 84 ALA A CA 1
ATOM 641 C C . ALA A 1 84 ? -3.483 4.336 -6.018 1.00 88.25 84 ALA A C 1
ATOM 643 O O . ALA A 1 84 ? -3.937 3.486 -6.791 1.00 88.25 84 ALA A O 1
ATOM 644 N N . VAL A 1 85 ? -4.029 4.615 -4.839 1.00 85.25 85 VAL A N 1
ATOM 645 C CA . VAL A 1 85 ? -5.259 4.002 -4.361 1.00 85.25 85 VAL A CA 1
ATOM 646 C C . VAL A 1 85 ? -6.360 5.046 -4.462 1.00 85.25 85 VAL A C 1
ATOM 648 O O . VAL A 1 85 ? -6.296 6.112 -3.843 1.00 85.25 85 VAL A O 1
ATOM 651 N N . TYR A 1 86 ? -7.355 4.747 -5.281 1.00 74.19 86 TYR A N 1
ATOM 652 C CA . TYR A 1 86 ? -8.580 5.510 -5.420 1.00 74.19 86 TYR A CA 1
ATOM 653 C C . TYR A 1 86 ? -9.729 4.724 -4.807 1.00 74.19 86 TYR A C 1
ATOM 655 O O . TYR A 1 86 ? -9.703 3.506 -4.674 1.00 74.19 86 TYR A O 1
ATOM 663 N N . GLY A 1 87 ? -10.766 5.450 -4.417 1.00 61.34 87 GLY A N 1
ATOM 664 C CA . GLY A 1 87 ? -11.930 4.853 -3.791 1.00 61.34 87 GLY A CA 1
ATOM 665 C C . GLY A 1 87 ? -11.664 4.500 -2.338 1.00 61.34 87 GLY A C 1
ATOM 666 O O . GLY A 1 87 ? -11.144 3.442 -2.026 1.00 61.34 87 GLY A O 1
ATOM 667 N N . ILE A 1 88 ? -12.116 5.379 -1.450 1.00 60.22 88 ILE A N 1
ATOM 668 C CA . ILE A 1 88 ? -12.772 4.944 -0.222 1.00 60.22 88 ILE A CA 1
ATOM 669 C C . ILE A 1 88 ? -13.981 5.873 -0.055 1.00 60.22 88 ILE A C 1
ATOM 671 O O . ILE A 1 88 ? -13.856 6.931 0.563 1.00 60.22 88 ILE A O 1
ATOM 675 N N . PRO A 1 89 ? -15.172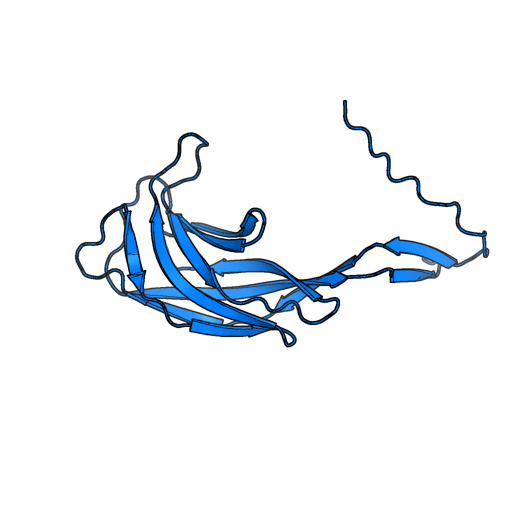 5.545 -0.594 1.00 56.12 89 PRO A N 1
ATOM 676 C CA . PRO A 1 89 ? -16.384 5.981 0.078 1.00 56.12 89 PRO A CA 1
ATOM 677 C C . PRO A 1 89 ? -16.283 5.367 1.473 1.00 56.12 89 PRO A C 1
ATOM 679 O O . PRO A 1 89 ? -16.341 4.144 1.606 1.00 56.12 89 PRO A O 1
ATOM 682 N N . GLN A 1 90 ? -16.005 6.190 2.485 1.00 63.91 90 GLN A N 1
ATOM 683 C CA . GLN A 1 90 ? -15.958 5.726 3.866 1.00 63.91 90 GLN A CA 1
ATOM 684 C C . GLN A 1 90 ? -17.280 5.010 4.131 1.00 63.91 90 GLN A C 1
ATOM 686 O O . GLN A 1 90 ? -18.345 5.631 4.084 1.00 63.91 90 GLN A O 1
ATOM 691 N N . ALA A 1 91 ? -17.234 3.692 4.340 1.00 67.19 91 ALA A N 1
ATOM 692 C CA . ALA A 1 91 ? -18.396 3.018 4.886 1.00 67.19 91 ALA A CA 1
ATOM 693 C C . ALA A 1 91 ? -18.686 3.717 6.226 1.00 67.19 91 ALA A C 1
ATOM 695 O O . ALA A 1 91 ? -17.735 3.976 6.968 1.00 67.19 91 ALA A O 1
ATOM 696 N N . PRO A 1 92 ? -19.938 4.099 6.534 1.00 75.06 92 PRO A N 1
ATOM 697 C CA . PRO A 1 92 ? -20.230 4.862 7.741 1.00 75.06 92 PRO A CA 1
ATOM 698 C C . PRO A 1 92 ? -19.588 4.220 8.978 1.00 75.06 92 PRO A C 1
ATOM 700 O O . PRO A 1 92 ? -19.844 3.055 9.282 1.00 75.06 92 PRO A O 1
ATOM 703 N N . GLY A 1 93 ? -18.709 4.966 9.651 1.00 83.75 93 GLY A N 1
ATOM 704 C CA . GLY A 1 93 ? -17.997 4.499 10.841 1.00 83.75 93 GLY A CA 1
ATOM 705 C C . GLY A 1 93 ? -16.846 3.514 10.596 1.00 83.75 93 GLY A C 1
ATOM 706 O O . GLY A 1 93 ? -16.377 2.916 11.558 1.00 83.75 93 GLY A O 1
ATOM 707 N N . ARG A 1 94 ? -16.373 3.308 9.359 1.00 86.19 94 ARG A N 1
ATOM 708 C CA . ARG A 1 94 ? -15.227 2.431 9.057 1.00 86.19 94 ARG A CA 1
ATOM 709 C C . ARG A 1 94 ? -14.240 3.080 8.095 1.00 86.19 94 ARG A C 1
ATOM 711 O O . ARG A 1 94 ? -14.624 3.724 7.119 1.00 86.19 94 ARG A O 1
ATOM 718 N N . ARG A 1 95 ? -12.955 2.828 8.328 1.00 85.31 95 ARG A N 1
ATOM 719 C CA . ARG A 1 95 ? -11.852 3.317 7.501 1.00 85.31 95 ARG A CA 1
ATOM 720 C C . ARG A 1 95 ? -10.734 2.285 7.447 1.00 85.31 95 ARG A C 1
ATOM 722 O O . ARG A 1 95 ? -10.354 1.740 8.473 1.00 85.31 95 ARG A O 1
ATOM 729 N N . ILE A 1 96 ? -10.182 2.040 6.262 1.00 86.50 96 ILE A N 1
ATOM 730 C CA . ILE A 1 96 ? -8.903 1.326 6.137 1.00 86.50 96 ILE A CA 1
ATOM 731 C C . ILE A 1 96 ? -7.811 2.304 6.543 1.00 86.50 96 ILE A C 1
ATOM 733 O O . ILE A 1 96 ? -7.715 3.349 5.917 1.00 86.50 96 ILE A O 1
ATOM 737 N N . GLU A 1 97 ? -7.022 1.997 7.564 1.00 84.69 97 GLU A N 1
ATOM 738 C CA . GLU A 1 97 ? -5.876 2.812 7.994 1.00 84.69 97 GLU A CA 1
ATOM 739 C C . GLU A 1 97 ? -4.597 2.406 7.261 1.00 84.69 97 GLU A C 1
ATOM 741 O O . GLU A 1 97 ? -3.817 3.265 6.851 1.00 84.69 97 GLU A O 1
ATOM 746 N N . GLU A 1 98 ? -4.414 1.100 7.064 1.00 87.75 98 GLU A N 1
ATOM 747 C CA . GLU A 1 98 ? -3.205 0.521 6.486 1.00 87.75 98 GLU A CA 1
ATOM 748 C C . GLU A 1 98 ? -3.518 -0.774 5.726 1.00 87.75 98 GLU A C 1
ATOM 750 O O . GLU A 1 98 ? -4.466 -1.496 6.041 1.00 87.75 98 GLU A O 1
ATOM 755 N N . LEU A 1 99 ? -2.709 -1.057 4.708 1.00 88.69 99 LEU A N 1
ATOM 756 C CA . LEU A 1 99 ? -2.678 -2.316 3.970 1.00 88.69 99 LEU A CA 1
ATOM 757 C C . LEU A 1 99 ? -1.248 -2.845 3.999 1.00 88.69 99 LEU A C 1
ATOM 759 O O . LEU A 1 99 ? -0.302 -2.102 3.725 1.00 88.69 99 LEU A O 1
ATOM 763 N N . THR A 1 100 ? -1.101 -4.137 4.261 1.00 89.88 100 THR A N 1
ATOM 764 C CA . THR A 1 100 ? 0.181 -4.826 4.143 1.00 89.88 100 THR A CA 1
ATOM 765 C C . THR A 1 100 ? 0.309 -5.401 2.744 1.00 89.88 100 THR A C 1
ATOM 767 O O . THR A 1 100 ? -0.477 -6.259 2.336 1.00 89.88 100 THR A O 1
ATOM 770 N N . LEU A 1 101 ? 1.318 -4.931 2.013 1.00 90.50 101 LEU A N 1
ATOM 771 C CA . LEU A 1 101 ? 1.655 -5.423 0.684 1.00 90.50 101 LEU A CA 1
ATOM 772 C C . LEU A 1 101 ? 2.909 -6.304 0.728 1.00 90.50 101 LEU A C 1
ATOM 774 O O . LEU A 1 101 ? 3.743 -6.223 1.626 1.00 90.50 101 LEU A O 1
ATOM 778 N N . SER A 1 102 ? 3.093 -7.133 -0.281 1.00 90.38 102 SER A N 1
ATOM 779 C CA . SER A 1 102 ? 4.317 -7.900 -0.466 1.00 90.38 102 SER A CA 1
ATOM 780 C C . SER A 1 102 ? 4.559 -8.140 -1.945 1.00 90.38 102 SER A C 1
ATOM 782 O O . SER A 1 102 ? 3.621 -8.179 -2.743 1.00 90.38 102 SER A O 1
ATOM 784 N N . ALA A 1 103 ? 5.829 -8.285 -2.293 1.00 91.56 103 ALA A N 1
ATOM 785 C CA . ALA A 1 103 ? 6.300 -8.620 -3.624 1.00 91.56 103 ALA A CA 1
ATOM 786 C C . ALA A 1 103 ? 7.557 -9.495 -3.486 1.00 91.56 103 ALA A C 1
ATOM 788 O O . ALA A 1 103 ? 8.200 -9.459 -2.431 1.00 91.56 103 ALA A O 1
ATOM 789 N N . PRO A 1 104 ? 7.924 -10.288 -4.505 1.00 90.75 104 PRO A N 1
ATOM 790 C CA . PRO A 1 104 ? 9.192 -11.006 -4.517 1.00 90.75 104 PRO A CA 1
ATOM 791 C C . PRO A 1 104 ? 10.399 -10.070 -4.432 1.00 90.75 104 PRO A C 1
ATOM 793 O O . PRO A 1 104 ? 10.304 -8.870 -4.654 1.00 90.75 104 PRO A O 1
ATOM 796 N N . PHE A 1 105 ? 11.576 -10.636 -4.195 1.00 84.88 105 PHE A N 1
ATOM 797 C CA . PHE A 1 105 ? 12.837 -9.917 -4.364 1.00 84.88 105 PHE A CA 1
ATOM 798 C C . PHE A 1 105 ? 12.920 -9.253 -5.763 1.00 84.88 105 PHE A C 1
ATOM 800 O O . PHE A 1 105 ? 12.528 -9.899 -6.740 1.00 84.88 105 PHE A O 1
ATOM 807 N N . PRO A 1 106 ? 13.419 -8.005 -5.902 1.00 87.88 106 PRO A N 1
ATOM 808 C CA . PRO A 1 106 ? 14.197 -7.213 -4.939 1.00 87.88 106 PRO A CA 1
ATOM 809 C C . PRO A 1 106 ? 13.375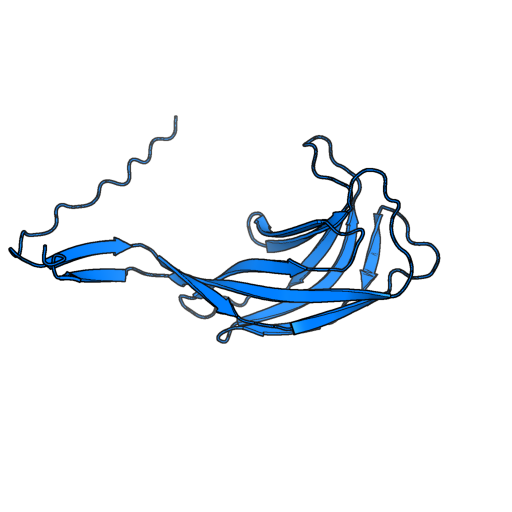 -6.289 -4.028 1.00 87.88 106 PRO A C 1
ATOM 811 O O . PRO A 1 106 ? 13.908 -5.320 -3.505 1.00 87.88 106 PRO A O 1
ATOM 814 N N . PHE A 1 107 ? 12.083 -6.532 -3.829 1.00 88.31 107 PHE A N 1
ATOM 815 C CA . PHE A 1 107 ? 11.271 -5.695 -2.949 1.00 88.31 107 PHE A CA 1
ATOM 816 C C . PHE A 1 107 ? 11.398 -6.127 -1.476 1.00 88.31 107 PHE A C 1
ATOM 818 O O . PHE A 1 107 ? 11.377 -7.321 -1.179 1.00 88.31 107 PHE A O 1
ATOM 825 N N . THR A 1 108 ? 11.539 -5.176 -0.546 1.00 81.00 108 THR A N 1
ATOM 826 C CA . THR A 1 108 ? 11.942 -5.469 0.854 1.00 81.00 108 THR A CA 1
ATOM 827 C C . THR A 1 108 ? 11.013 -4.929 1.924 1.00 81.00 108 THR A C 1
ATOM 829 O O . THR A 1 108 ? 10.961 -5.474 3.025 1.00 81.00 108 THR A O 1
ATOM 832 N N . SER A 1 109 ? 10.269 -3.867 1.632 1.00 69.69 109 SER A N 1
ATOM 833 C CA . SER A 1 109 ? 9.295 -3.316 2.568 1.00 69.69 109 SER A CA 1
ATOM 834 C C . SER A 1 109 ? 8.091 -2.788 1.825 1.00 69.69 109 SER A C 1
ATOM 836 O O . SER A 1 109 ? 8.172 -2.407 0.656 1.00 69.69 109 SER A O 1
ATOM 838 N N . SER A 1 110 ? 6.962 -2.771 2.512 1.00 74.81 110 SER A N 1
ATOM 839 C CA . SER A 1 110 ? 5.770 -2.136 2.007 1.00 74.81 110 SER A CA 1
ATOM 840 C C . SER A 1 110 ? 5.059 -1.393 3.114 1.00 74.81 110 SER A C 1
ATOM 842 O O . SER A 1 110 ? 5.147 -1.752 4.290 1.00 74.81 110 SER A O 1
ATOM 844 N N . LYS A 1 111 ? 4.353 -0.343 2.722 1.00 71.81 111 LYS A N 1
ATOM 845 C CA . LYS A 1 111 ? 3.441 0.352 3.611 1.00 71.81 111 LYS A CA 1
ATOM 846 C C . LYS A 1 111 ? 2.328 0.954 2.785 1.00 71.81 111 LYS A C 1
ATOM 848 O O . LYS A 1 111 ? 2.595 1.567 1.752 1.00 71.81 111 LYS A O 1
ATOM 853 N N . ALA A 1 112 ? 1.097 0.830 3.260 1.00 71.50 112 ALA A N 1
ATOM 854 C CA . ALA A 1 112 ? 0.033 1.724 2.845 1.00 71.50 112 ALA A CA 1
ATOM 855 C C . ALA A 1 112 ? -0.413 2.568 4.028 1.00 71.50 112 ALA A C 1
ATOM 857 O O . ALA A 1 112 ? -0.646 2.045 5.108 1.00 71.50 112 ALA A O 1
ATOM 858 N N . GLY A 1 113 ? -0.504 3.876 3.839 1.00 69.62 113 GLY A N 1
ATOM 859 C CA . GLY A 1 113 ? -0.926 4.795 4.883 1.00 69.62 113 GLY A CA 1
ATOM 860 C C . GLY A 1 113 ? -1.486 6.079 4.299 1.00 69.62 113 GLY A C 1
ATOM 861 O O . GLY A 1 113 ? -1.270 6.411 3.1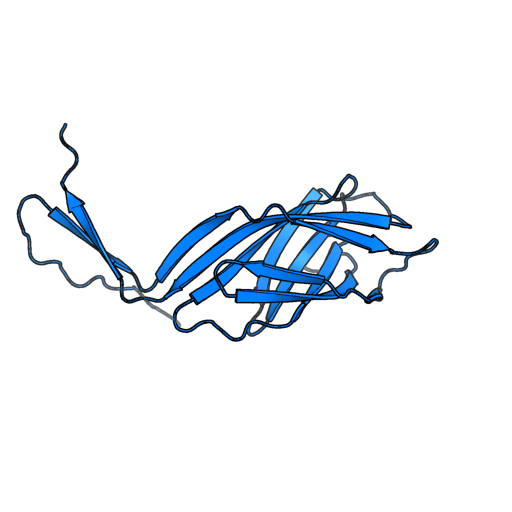31 1.00 69.62 113 GLY A O 1
ATOM 862 N N . TRP A 1 114 ? -2.242 6.799 5.115 1.00 71.75 114 TRP A N 1
ATOM 863 C CA . TRP A 1 114 ? -2.845 8.054 4.694 1.00 71.75 114 TRP A CA 1
ATOM 864 C C . TRP A 1 114 ? -1.824 9.186 4.654 1.00 71.75 114 TRP A C 1
ATOM 866 O O . TRP A 1 114 ? -1.109 9.424 5.627 1.00 71.75 114 TRP A O 1
ATOM 876 N N . ASN A 1 115 ? -1.808 9.922 3.544 1.00 69.62 115 ASN A N 1
ATOM 877 C CA . ASN A 1 115 ? -1.141 11.213 3.426 1.00 69.62 115 ASN A CA 1
ATOM 878 C C . ASN A 1 115 ? -2.207 12.288 3.179 1.00 69.62 115 ASN A C 1
ATOM 880 O O . ASN A 1 115 ? -2.583 12.554 2.037 1.00 69.62 115 ASN A O 1
ATOM 884 N N . GLY A 1 116 ? -2.753 12.842 4.263 1.00 73.88 116 GLY A N 1
ATOM 885 C CA . GLY A 1 116 ? -3.929 13.708 4.193 1.00 73.88 116 GLY A CA 1
ATOM 886 C C . GLY A 1 116 ? -5.164 12.917 3.760 1.00 73.88 116 GLY A C 1
ATOM 887 O O . GLY A 1 116 ? -5.589 12.000 4.464 1.00 73.88 116 GLY A O 1
ATOM 888 N N . ASP A 1 117 ? -5.702 13.249 2.587 1.00 71.25 117 ASP A N 1
ATOM 889 C CA . ASP A 1 117 ? -6.995 12.749 2.100 1.00 71.25 117 ASP A CA 1
ATOM 890 C C . ASP A 1 117 ? -6.896 11.501 1.212 1.00 71.25 117 ASP A C 1
ATOM 892 O O . ASP A 1 117 ? -7.915 11.004 0.730 1.00 71.25 117 ASP A O 1
ATOM 896 N N . GLN A 1 118 ? -5.689 10.979 0.979 1.00 73.88 118 GLN A N 1
ATOM 897 C CA . GLN A 1 118 ? -5.482 9.810 0.128 1.00 73.88 118 GLN A CA 1
ATOM 898 C C . GLN A 1 118 ? -4.713 8.715 0.864 1.00 73.88 118 GLN A C 1
ATOM 900 O O . GLN A 1 118 ? -3.663 8.961 1.464 1.00 73.88 118 GLN A O 1
ATOM 905 N N . LEU A 1 119 ? -5.224 7.487 0.774 1.00 79.31 119 LEU A N 1
ATOM 906 C CA . LEU A 1 119 ? -4.459 6.294 1.107 1.00 79.31 119 LEU A CA 1
ATOM 907 C C . LEU A 1 119 ? -3.414 6.092 0.007 1.00 79.31 119 LEU A C 1
ATOM 909 O O . LEU A 1 119 ? -3.759 5.896 -1.154 1.00 79.31 119 LEU A O 1
ATOM 913 N N . LYS A 1 120 ? -2.134 6.157 0.360 1.00 81.19 120 LYS A N 1
ATOM 914 C CA . LYS A 1 120 ? -1.041 5.842 -0.559 1.00 81.19 120 LYS A CA 1
ATOM 915 C C . LYS A 1 120 ? -0.402 4.544 -0.137 1.00 81.19 120 LYS A C 1
ATOM 917 O O . LYS A 1 120 ? -0.147 4.354 1.049 1.00 81.19 120 LYS A O 1
ATOM 922 N N . ALA A 1 121 ? -0.120 3.680 -1.099 1.00 88.50 121 ALA A N 1
ATOM 923 C CA . ALA A 1 121 ? 0.589 2.443 -0.849 1.00 88.50 121 ALA A CA 1
ATOM 924 C C . ALA A 1 121 ? 1.897 2.423 -1.624 1.00 88.50 121 ALA A C 1
ATOM 926 O O . ALA A 1 121 ? 1.960 2.938 -2.731 1.00 88.50 121 ALA A O 1
ATOM 927 N N . TYR A 1 122 ? 2.953 1.857 -1.059 1.00 90.25 122 TYR A N 1
ATOM 928 C CA . TYR A 1 122 ? 4.205 1.685 -1.778 1.00 90.25 122 TYR A CA 1
ATOM 929 C C . TYR A 1 122 ? 4.907 0.395 -1.386 1.00 90.25 122 TYR A C 1
ATOM 931 O O . TYR A 1 122 ? 4.688 -0.155 -0.304 1.00 90.25 122 TYR A O 1
ATOM 939 N N . ILE A 1 123 ? 5.781 -0.056 -2.281 1.00 91.62 123 ILE A N 1
ATOM 940 C CA . ILE A 1 123 ? 6.704 -1.161 -2.051 1.00 91.62 123 ILE A CA 1
ATOM 941 C C . ILE A 1 123 ? 8.109 -0.685 -2.419 1.00 91.62 123 ILE A C 1
ATOM 943 O O . ILE A 1 123 ? 8.357 -0.254 -3.546 1.00 91.62 123 ILE A O 1
ATOM 947 N N . ALA A 1 124 ? 9.012 -0.717 -1.445 1.00 91.19 124 ALA A N 1
ATOM 948 C CA . ALA A 1 124 ? 10.395 -0.295 -1.599 1.00 91.19 124 ALA A CA 1
ATOM 949 C C . ALA A 1 124 ? 11.247 -1.382 -2.249 1.00 91.19 124 ALA A C 1
ATOM 951 O O . ALA A 1 124 ? 11.055 -2.575 -1.994 1.00 91.19 124 ALA A O 1
ATOM 952 N N . LEU A 1 125 ? 12.227 -0.946 -3.031 1.00 90.31 125 LEU A N 1
ATOM 953 C CA . LEU A 1 125 ? 13.271 -1.791 -3.581 1.00 90.31 125 LEU A CA 1
ATOM 954 C C . LEU A 1 125 ? 14.459 -1.844 -2.615 1.00 90.31 125 LEU A C 1
ATOM 956 O O . LEU A 1 125 ? 14.787 -0.862 -1.946 1.00 90.31 125 LEU A O 1
ATOM 960 N N . ASP A 1 126 ? 15.109 -3.001 -2.563 1.00 88.69 126 ASP A N 1
ATOM 961 C CA . ASP A 1 126 ? 16.354 -3.211 -1.838 1.00 88.69 126 ASP A CA 1
ATOM 962 C C . ASP A 1 126 ? 17.452 -2.283 -2.386 1.00 88.69 126 ASP A C 1
ATOM 964 O O . ASP A 1 126 ? 17.670 -2.253 -3.607 1.00 88.69 126 ASP A O 1
ATOM 968 N N . PRO A 1 127 ? 18.171 -1.534 -1.530 1.00 84.62 127 PRO A N 1
ATOM 969 C CA . PRO A 1 127 ? 19.266 -0.686 -1.975 1.00 84.62 127 PRO A CA 1
ATOM 970 C C . PRO A 1 127 ? 20.287 -1.439 -2.837 1.00 84.62 127 PRO A C 1
ATOM 972 O O . PRO A 1 127 ? 20.644 -2.585 -2.572 1.00 84.62 127 PRO A O 1
ATOM 975 N N . GLY A 1 128 ? 20.775 -0.778 -3.888 1.00 84.12 128 GLY A N 1
ATOM 976 C CA . GLY A 1 128 ? 21.735 -1.364 -4.830 1.00 84.12 128 GLY A CA 1
ATOM 977 C C . GLY A 1 128 ? 21.109 -2.206 -5.946 1.00 84.12 128 GLY A C 1
ATOM 978 O O . GLY A 1 128 ? 21.827 -2.599 -6.867 1.00 84.12 128 GLY A O 1
ATOM 979 N N . HIS A 1 129 ? 19.793 -2.428 -5.924 1.00 85.88 129 HIS A N 1
ATOM 980 C CA . HIS A 1 129 ? 19.077 -3.068 -7.022 1.00 85.88 129 HIS A CA 1
ATOM 981 C C . HIS A 1 129 ? 18.474 -2.037 -7.975 1.00 85.88 129 HIS A C 1
ATOM 983 O O . HIS A 1 129 ? 17.956 -0.996 -7.572 1.00 85.88 129 HIS A O 1
ATOM 989 N N . GLY A 1 130 ? 18.559 -2.337 -9.271 1.00 85.81 130 GLY A N 1
ATOM 990 C CA . GLY A 1 130 ? 17.858 -1.576 -10.297 1.00 85.81 130 GLY A CA 1
ATOM 991 C C . GLY A 1 130 ? 16.355 -1.851 -10.274 1.00 85.81 130 GLY A C 1
ATOM 992 O O . GLY A 1 130 ? 15.880 -2.795 -9.643 1.00 85.81 130 GLY A O 1
ATOM 993 N N . VAL A 1 131 ? 15.612 -1.038 -11.018 1.00 90.00 131 VAL A N 1
ATOM 994 C CA . VAL A 1 131 ? 14.181 -1.251 -11.237 1.00 90.00 131 VAL A CA 1
ATOM 995 C C . VAL A 1 131 ? 13.970 -2.575 -11.993 1.00 90.00 131 VAL A C 1
ATOM 997 O O . VAL A 1 131 ? 14.519 -2.720 -13.090 1.00 90.00 131 VAL A O 1
ATOM 1000 N N . PRO A 1 132 ? 13.205 -3.540 -11.447 1.00 91.00 132 PRO A N 1
ATOM 1001 C CA . PRO A 1 132 ? 12.942 -4.802 -12.126 1.00 91.00 132 PRO A CA 1
ATOM 1002 C C . PRO A 1 132 ? 11.999 -4.586 -13.313 1.00 91.00 132 PRO A C 1
ATOM 1004 O O . PRO A 1 132 ? 11.103 -3.747 -13.248 1.00 91.00 132 PRO A O 1
ATOM 1007 N N . SER A 1 133 ? 12.206 -5.340 -14.390 1.00 93.88 133 SER A N 1
ATOM 1008 C CA . SER A 1 133 ? 11.385 -5.310 -15.604 1.00 93.88 133 SER A CA 1
ATOM 1009 C C . SER A 1 133 ? 10.378 -6.460 -15.655 1.00 93.88 133 SER A C 1
ATOM 1011 O O . SER A 1 133 ? 10.537 -7.477 -14.979 1.00 93.88 133 SER A O 1
ATOM 1013 N N . GLY A 1 134 ? 9.362 -6.298 -16.502 1.00 94.25 134 GLY A N 1
ATOM 1014 C CA . GLY A 1 134 ? 8.324 -7.289 -16.761 1.00 94.25 134 GLY A CA 1
ATOM 1015 C C . GLY A 1 134 ? 7.274 -7.384 -15.658 1.00 94.25 134 GLY A C 1
ATOM 1016 O O . GLY A 1 134 ? 6.999 -6.420 -14.942 1.00 94.25 134 GLY A O 1
ATOM 1017 N N . GLU A 1 135 ? 6.676 -8.568 -15.553 1.00 95.31 135 GLU A N 1
ATOM 1018 C CA . GLU A 1 135 ? 5.594 -8.859 -14.619 1.00 95.31 135 GLU A CA 1
ATOM 1019 C C . GLU A 1 135 ? 6.103 -9.037 -13.185 1.00 95.31 135 GLU A C 1
ATOM 1021 O O . GLU A 1 135 ? 6.888 -9.937 -12.876 1.00 95.31 135 GLU A O 1
ATOM 1026 N N . ILE A 1 136 ? 5.589 -8.205 -12.285 1.00 92.94 136 ILE A N 1
ATOM 1027 C CA . ILE A 1 136 ? 5.862 -8.243 -10.855 1.00 92.94 136 ILE A CA 1
ATOM 1028 C C . ILE A 1 136 ? 4.591 -8.692 -10.129 1.00 92.94 136 ILE A C 1
ATOM 1030 O O . ILE A 1 136 ? 3.602 -7.950 -10.112 1.00 92.94 136 ILE A O 1
ATOM 1034 N N . PRO A 1 137 ? 4.578 -9.882 -9.504 1.00 93.81 137 PRO A N 1
ATOM 1035 C CA . PRO A 1 137 ? 3.451 -10.293 -8.689 1.00 93.81 137 PRO A CA 1
ATOM 1036 C C . PRO A 1 137 ? 3.475 -9.544 -7.353 1.00 93.81 137 PRO A C 1
ATOM 1038 O O . PRO A 1 137 ? 4.483 -9.512 -6.650 1.00 93.81 137 PRO A O 1
ATOM 1041 N N . LEU A 1 138 ? 2.335 -8.975 -6.991 1.00 92.19 138 LEU A N 1
ATOM 1042 C CA . LEU A 1 138 ? 2.066 -8.305 -5.730 1.00 92.19 138 LEU A CA 1
ATOM 1043 C C . LEU A 1 138 ? 1.003 -9.062 -4.941 1.00 92.19 138 LEU A C 1
ATOM 1045 O O . LEU A 1 138 ? 0.156 -9.749 -5.512 1.00 92.19 138 LEU A O 1
ATOM 1049 N N . ARG A 1 139 ? 1.016 -8.914 -3.617 1.00 92.69 139 ARG A N 1
ATOM 1050 C CA . ARG A 1 139 ? -0.006 -9.469 -2.726 1.00 92.69 139 ARG A CA 1
ATOM 1051 C C . ARG A 1 139 ? -0.353 -8.509 -1.597 1.00 92.69 139 ARG A C 1
ATOM 1053 O O . ARG A 1 139 ? 0.543 -8.005 -0.933 1.00 92.69 139 ARG A O 1
ATOM 1060 N N . VAL A 1 140 ? -1.646 -8.334 -1.339 1.00 91.69 140 VAL A N 1
ATOM 1061 C CA . VAL A 1 140 ? -2.205 -7.742 -0.118 1.00 91.69 140 VAL A CA 1
ATOM 1062 C C . VAL A 1 140 ? -2.505 -8.878 0.854 1.00 91.69 140 VAL A C 1
ATOM 1064 O O . VAL A 1 140 ? -3.353 -9.724 0.562 1.00 91.69 140 VAL A O 1
ATOM 1067 N N . SER A 1 141 ? -1.804 -8.932 1.985 1.00 91.56 141 SER A N 1
ATOM 1068 C CA . SER A 1 141 ? -1.984 -9.996 2.984 1.00 91.56 141 SER A CA 1
ATOM 1069 C C . SER A 1 141 ? -2.954 -9.596 4.088 1.00 91.56 141 SER A C 1
ATOM 1071 O O . SER A 1 141 ? -3.806 -10.398 4.471 1.00 91.56 141 SER A O 1
ATOM 1073 N N . GLU A 1 142 ? -2.862 -8.353 4.556 1.00 91.62 142 GLU A N 1
ATOM 1074 C CA . GLU A 1 142 ? -3.638 -7.832 5.681 1.00 91.62 142 GLU A CA 1
ATOM 1075 C C . GLU A 1 142 ? -4.139 -6.414 5.405 1.00 91.62 142 GLU A C 1
ATOM 1077 O O . GLU A 1 142 ? -3.529 -5.649 4.652 1.00 91.62 142 GLU A O 1
ATOM 1082 N N . ALA A 1 143 ? -5.250 -6.070 6.048 1.00 90.31 143 ALA A N 1
ATOM 1083 C CA . ALA A 1 143 ? -5.793 -4.727 6.107 1.00 90.31 143 ALA A CA 1
ATOM 1084 C C . ALA A 1 143 ? -6.119 -4.356 7.551 1.00 90.31 143 ALA A C 1
ATOM 1086 O O . ALA A 1 143 ? -6.793 -5.102 8.258 1.00 90.31 143 ALA A O 1
ATOM 1087 N N . PHE A 1 144 ? -5.685 -3.173 7.966 1.00 90.44 144 PHE A N 1
ATOM 1088 C CA . PHE A 1 144 ? -6.003 -2.609 9.266 1.00 90.44 144 PHE A CA 1
ATOM 1089 C C . PHE A 1 144 ? -7.219 -1.708 9.107 1.00 90.44 144 PHE A C 1
ATOM 1091 O O . PHE A 1 144 ? -7.137 -0.641 8.495 1.00 90.44 144 PHE A O 1
ATOM 1098 N N . VAL A 1 145 ? -8.362 -2.146 9.628 1.00 89.31 145 VAL A N 1
ATOM 1099 C CA . VAL A 1 145 ? -9.620 -1.399 9.550 1.00 89.31 145 VAL A CA 1
ATOM 1100 C C . VAL A 1 145 ? -9.926 -0.794 10.908 1.00 89.31 145 VAL A C 1
ATOM 1102 O O . VAL A 1 145 ? -10.116 -1.503 11.894 1.00 89.31 145 VAL A O 1
ATOM 1105 N N . ASN A 1 146 ? -9.995 0.529 10.938 1.00 88.56 146 ASN A N 1
ATOM 1106 C CA . ASN A 1 146 ? -10.476 1.304 12.064 1.00 88.56 146 ASN A CA 1
ATOM 1107 C C . ASN A 1 146 ? -12.000 1.396 12.008 1.00 88.56 146 ASN A C 1
ATOM 1109 O O . ASN A 1 146 ? -12.574 1.862 11.018 1.00 88.56 146 ASN A O 1
ATOM 1113 N N . ILE A 1 147 ? -12.648 0.953 13.078 1.00 88.88 147 ILE A N 1
ATOM 1114 C CA . ILE A 1 147 ? -14.070 1.165 13.310 1.00 88.88 147 ILE A CA 1
ATOM 1115 C C . ILE A 1 147 ? -14.203 2.352 14.259 1.00 88.88 147 ILE A C 1
ATOM 1117 O O . ILE A 1 147 ? -13.845 2.258 15.433 1.00 88.88 147 ILE A O 1
ATOM 1121 N N . LEU A 1 148 ? -14.718 3.465 13.744 1.00 87.88 148 LEU A N 1
ATOM 1122 C CA . LEU A 1 148 ? -14.859 4.720 14.475 1.00 87.88 148 LEU A CA 1
ATOM 1123 C C . LEU A 1 148 ? -15.896 4.579 15.592 1.00 87.88 148 LEU A C 1
ATOM 1125 O O . LEU A 1 148 ? -16.915 3.905 15.439 1.00 87.88 148 LEU A O 1
ATOM 1129 N N . GLY A 1 149 ? -15.587 5.193 16.725 1.00 86.75 149 GLY A N 1
ATOM 1130 C CA . GLY A 1 149 ? -16.371 5.158 17.944 1.00 86.75 149 GLY A CA 1
ATOM 1131 C C . GLY A 1 149 ? -17.388 6.299 18.066 1.00 86.75 149 GLY A C 1
ATOM 1132 O O . GLY A 1 149 ? -17.819 6.871 17.061 1.00 86.75 149 GLY A O 1
ATOM 1133 N N . PRO A 1 150 ? -17.784 6.627 19.309 1.00 89.38 150 PRO A N 1
ATOM 1134 C CA . PRO A 1 150 ? -17.141 6.201 20.557 1.00 89.38 150 PRO A CA 1
ATOM 1135 C C . PRO A 1 150 ? -17.405 4.728 20.906 1.00 89.38 150 PRO A C 1
ATOM 1137 O O . PRO A 1 150 ? -18.525 4.238 20.782 1.00 89.38 150 PRO A O 1
ATOM 1140 N N . TRP A 1 151 ? -16.370 4.041 21.390 1.00 88.06 151 TRP A N 1
ATOM 1141 C CA . TRP A 1 151 ? -16.445 2.688 21.941 1.00 88.06 151 TRP A CA 1
ATOM 1142 C C . TRP A 1 151 ? -16.176 2.715 23.439 1.00 88.06 151 TRP A C 1
ATOM 1144 O O . TRP A 1 151 ? -15.234 3.363 23.888 1.00 88.06 151 TRP A O 1
ATOM 1154 N N . GLN A 1 152 ? -16.960 1.957 24.201 1.00 89.44 152 GLN A N 1
ATOM 1155 C CA . GLN A 1 152 ? -16.656 1.624 25.588 1.00 89.44 152 GLN A CA 1
ATOM 1156 C C . GLN A 1 152 ? -16.332 0.134 25.650 1.00 89.44 152 GLN A C 1
ATOM 1158 O O . GLN A 1 152 ? -17.185 -0.706 25.365 1.00 89.44 152 GLN A O 1
ATOM 1163 N N . VAL A 1 153 ? -15.087 -0.189 25.988 1.00 85.69 153 VAL A N 1
ATOM 1164 C CA . VAL A 1 153 ? -14.624 -1.570 26.142 1.00 85.69 153 VAL A CA 1
ATOM 1165 C C . VAL A 1 153 ? -14.466 -1.843 27.625 1.00 85.69 153 VAL A C 1
ATOM 1167 O O . VAL A 1 153 ? -13.723 -1.131 28.295 1.00 85.69 153 VAL A O 1
ATOM 1170 N N . SER A 1 154 ? -15.143 -2.877 28.120 1.00 88.38 154 SER A N 1
ATOM 1171 C CA . SER A 1 154 ? -15.105 -3.275 29.527 1.00 88.38 154 SER A CA 1
ATOM 1172 C C . SER A 1 154 ? -14.677 -4.732 29.667 1.00 88.38 154 SER A C 1
ATOM 1174 O O . SER A 1 154 ? -15.094 -5.580 28.877 1.00 88.38 154 SER A O 1
ATOM 1176 N N . TRP A 1 155 ? -13.860 -5.038 30.673 1.00 88.62 155 TRP A N 1
ATOM 1177 C CA . TRP A 1 155 ? -13.409 -6.397 30.971 1.00 88.62 155 TRP A CA 1
ATOM 1178 C C . TRP A 1 155 ? -13.341 -6.641 32.477 1.00 88.62 155 TRP A C 1
ATOM 1180 O O . TRP A 1 155 ? -13.136 -5.723 33.273 1.00 88.62 155 TRP A O 1
ATOM 1190 N N . ALA A 1 156 ? -13.516 -7.903 32.869 1.00 87.06 156 ALA A N 1
ATOM 1191 C CA . ALA A 1 156 ? -13.343 -8.315 34.254 1.00 87.06 156 ALA A CA 1
ATOM 1192 C C . ALA A 1 156 ? -11.869 -8.206 34.660 1.00 87.06 156 ALA A C 1
ATOM 1194 O O . ALA A 1 156 ? -10.969 -8.459 33.852 1.00 87.06 156 ALA A O 1
ATOM 1195 N N . ARG A 1 157 ? -11.613 -7.880 35.928 1.00 81.50 157 ARG A N 1
ATOM 1196 C CA . ARG A 1 157 ? -10.262 -7.952 36.491 1.00 81.50 157 ARG A CA 1
ATOM 1197 C C . ARG A 1 157 ? -9.687 -9.365 36.285 1.00 81.50 157 ARG A C 1
ATOM 1199 O O . ARG A 1 157 ? -10.353 -10.327 36.671 1.00 81.50 157 ARG A O 1
ATOM 1206 N N . PRO A 1 158 ? -8.476 -9.510 35.710 1.00 77.00 158 PRO A N 1
ATOM 1207 C CA . PRO A 1 158 ? -7.823 -10.811 35.619 1.00 77.00 158 PRO A CA 1
ATOM 1208 C C . PRO A 1 158 ? -7.710 -11.443 37.011 1.00 77.00 158 PRO A C 1
ATOM 1210 O O . PRO A 1 158 ? -7.285 -10.771 37.953 1.00 77.00 158 PRO A O 1
ATOM 1213 N N . SER A 1 159 ? -8.121 -12.704 37.151 1.00 76.19 159 SER A N 1
ATOM 1214 C CA . SER A 1 159 ? -7.896 -13.484 38.370 1.00 76.19 159 SER A CA 1
ATOM 1215 C C . SER A 1 159 ? -6.413 -13.843 38.477 1.00 76.19 159 SER A C 1
ATOM 1217 O O . SER A 1 159 ? -5.848 -14.317 37.489 1.00 76.19 159 SER A O 1
ATOM 1219 N N . GLU A 1 160 ? -5.808 -13.601 39.644 1.00 62.50 160 GLU A N 1
ATOM 1220 C CA . GLU A 1 160 ? -4.450 -14.069 39.980 1.00 62.50 160 GLU A CA 1
ATOM 1221 C C . GLU A 1 160 ? -4.347 -15.599 40.011 1.00 62.50 160 GLU A C 1
ATOM 1223 O O . GLU A 1 160 ? -5.337 -16.256 40.417 1.00 62.50 160 GLU A O 1
#

pLDDT: mean 82.75, std 13.96, range [30.14, 95.31]

Foldseek 3Di:
DDDDDPDDDDDDDPPWKDKDWDQKDKDKDFFWDKDKFACADDHDAQDKGADFDWGADPNWIKGFGIWHFHDQDPVRQHTKIKTFIDDGPPPVQKDFAWWAKDWDPQWDGKIWHDDDPGTIIITHGDPPDDDDHTMIMMTTTIIIMIRGDRDMDMDTDDDD

Sequence (160 aa):
MWTSLVGFPPVEDDPGVYSIVADGIVFSIPVDKGFVIDLGEKPAIGSTYPLDIDLQIEGIRVHFSEATILPEDENGLPLRLELAVYGIPQAPGRRIEELTLSAPFPFTSSKAGWNGDQLKAYIALDPGHGVPSGEIPLRVSEAFVNILGPWQVSWARPSE